Protein AF-A0A1I0TYC4-F1 (afdb_monomer_lite)

Radius of gyration: 16.17 Å; chains: 1; bounding box: 41×12×51 Å

Foldseek 3Di:
DPDPCVQVVLLVCLQAVLLQVLLVVCLPVACVSLVVLVVVLVVVVVVLVVPPDPPDDPVVVVVSVCCVPRHVVSNSVSNNNSNVNNNVNNVVVDDD

pLDDT: mean 81.26, std 10.92, range [53.06, 94.06]

Secondary structure (DSSP, 8-state):
---THHHHHHHHHHHHHHHHHHHHHHHHHTHHHHHHHHHHHHHHHHHHHHH--TTS-HHHHHHHHHHIIIIIHHHHHHHHHHHHHHHHHHHHTT--

Structure (mmCIF, N/CA/C/O backbone):
data_AF-A0A1I0TYC4-F1
#
_entry.id   AF-A0A1I0TYC4-F1
#
loop_
_atom_site.group_PDB
_atom_site.id
_atom_site.type_symbol
_atom_site.label_atom_id
_atom_site.label_alt_id
_atom_site.label_comp_id
_atom_site.label_asym_id
_atom_site.label_entity_id
_atom_site.label_seq_id
_atom_site.pdbx_PDB_ins_code
_atom_site.Cartn_x
_atom_site.Cartn_y
_atom_site.Cartn_z
_atom_site.occupancy
_atom_site.B_iso_or_equiv
_atom_site.auth_seq_id
_atom_site.auth_comp_id
_atom_site.auth_asym_id
_atom_site.auth_atom_id
_atom_site.pdbx_PDB_model_num
ATOM 1 N N . MET A 1 1 ? 2.944 -6.778 -27.417 1.00 53.06 1 MET A N 1
ATOM 2 C CA . MET A 1 1 ? 2.116 -6.079 -26.405 1.00 53.06 1 MET A CA 1
ATOM 3 C C . MET A 1 1 ? 0.951 -5.529 -27.194 1.00 53.06 1 MET A C 1
ATOM 5 O O . MET A 1 1 ? 1.007 -4.384 -27.623 1.00 53.06 1 MET A O 1
ATOM 9 N N . ASP A 1 2 ? -0.012 -6.389 -27.519 1.00 64.00 2 ASP A N 1
ATOM 10 C CA . ASP A 1 2 ? -0.836 -6.178 -28.720 1.00 64.00 2 ASP A CA 1
ATOM 11 C C . ASP A 1 2 ? -2.301 -5.869 -28.374 1.00 64.00 2 ASP A C 1
ATOM 13 O O . ASP A 1 2 ? -3.105 -5.591 -29.259 1.00 64.00 2 ASP A O 1
ATOM 17 N N . SER A 1 3 ? -2.641 -5.832 -27.079 1.00 67.12 3 SER A N 1
ATOM 18 C CA . SER A 1 3 ? -3.953 -5.420 -26.587 1.00 67.12 3 SER A CA 1
ATOM 19 C C . SER A 1 3 ? -3.825 -4.423 -25.428 1.00 67.12 3 SER A C 1
ATOM 21 O O . SER A 1 3 ? -3.061 -4.672 -24.493 1.00 67.12 3 SER A O 1
ATOM 23 N N . PRO A 1 4 ? -4.595 -3.315 -25.412 1.00 62.59 4 PRO A N 1
ATOM 24 C CA . PRO A 1 4 ? -4.632 -2.396 -24.269 1.00 62.59 4 PRO A CA 1
ATOM 25 C C . PRO A 1 4 ? -5.053 -3.094 -22.961 1.00 62.59 4 PRO A C 1
ATOM 27 O O . PRO A 1 4 ? -4.700 -2.634 -21.875 1.00 62.59 4 PRO A O 1
ATOM 30 N N . LEU A 1 5 ? -5.747 -4.237 -23.044 1.00 71.06 5 LEU A N 1
ATOM 31 C CA . LEU A 1 5 ? -6.130 -5.051 -21.886 1.00 71.06 5 LEU A CA 1
ATOM 32 C C . LEU A 1 5 ? -4.930 -5.624 -21.117 1.00 71.06 5 LEU A C 1
ATOM 34 O O . LEU A 1 5 ? -5.020 -5.754 -19.896 1.00 71.06 5 LEU A O 1
ATOM 38 N N . ASP A 1 6 ? -3.805 -5.883 -21.792 1.00 73.31 6 ASP A N 1
ATOM 39 C CA . ASP A 1 6 ? -2.588 -6.424 -21.168 1.00 73.31 6 ASP A CA 1
ATOM 40 C C . ASP A 1 6 ? -1.952 -5.439 -20.177 1.00 73.31 6 ASP A C 1
ATOM 42 O O . ASP A 1 6 ? -1.201 -5.847 -19.293 1.00 73.31 6 ASP A O 1
ATOM 46 N N . LEU A 1 7 ? -2.258 -4.142 -20.304 1.00 67.12 7 LEU A N 1
ATOM 47 C CA . LEU A 1 7 ? -1.804 -3.093 -19.388 1.00 67.12 7 LEU A CA 1
ATOM 48 C C . LEU A 1 7 ? -2.898 -2.692 -18.392 1.00 67.12 7 LEU A C 1
ATOM 50 O O . LEU A 1 7 ? -2.625 -2.505 -17.209 1.00 67.12 7 LEU A O 1
ATOM 54 N N . ILE A 1 8 ? -4.150 -2.602 -18.855 1.00 75.62 8 ILE A N 1
ATOM 55 C CA . ILE A 1 8 ? -5.285 -2.168 -18.029 1.00 75.62 8 ILE A CA 1
ATOM 56 C C . ILE A 1 8 ? -5.529 -3.136 -16.870 1.00 75.62 8 ILE A C 1
ATOM 58 O O . ILE A 1 8 ? -5.703 -2.695 -15.735 1.00 75.62 8 ILE A O 1
ATOM 62 N N . LEU A 1 9 ? -5.536 -4.445 -17.131 1.00 79.69 9 LEU A N 1
ATOM 63 C CA . LEU A 1 9 ? -5.854 -5.445 -16.113 1.00 79.69 9 LEU A CA 1
ATOM 64 C C . LEU A 1 9 ? -4.836 -5.464 -14.954 1.00 79.69 9 LEU A C 1
ATOM 66 O O . LEU A 1 9 ? -5.265 -5.366 -13.800 1.00 79.69 9 LEU A O 1
ATOM 70 N N . PRO A 1 10 ? -3.510 -5.525 -15.199 1.00 76.50 10 PRO A N 1
ATOM 71 C CA . PRO A 1 10 ? -2.537 -5.452 -14.115 1.00 76.50 10 PRO A CA 1
ATOM 72 C C . PRO A 1 10 ? -2.524 -4.090 -13.420 1.00 76.50 10 PRO A C 1
ATOM 74 O O . PRO A 1 10 ? -2.358 -4.061 -12.206 1.00 76.50 10 PRO A O 1
ATOM 77 N N . THR A 1 11 ? -2.761 -2.975 -14.119 1.00 72.06 11 THR A N 1
ATOM 78 C CA . THR A 1 11 ? -2.879 -1.656 -13.471 1.00 72.06 11 THR A CA 1
ATOM 79 C C . THR A 1 11 ? -4.109 -1.572 -12.565 1.00 72.06 11 THR A C 1
ATOM 81 O O . THR A 1 11 ? -4.008 -1.082 -11.441 1.00 72.06 11 THR A O 1
ATOM 84 N N . LEU A 1 12 ? -5.260 -2.101 -12.993 1.00 82.12 12 LEU A N 1
ATOM 85 C CA . LEU A 1 12 ? -6.465 -2.172 -12.164 1.00 82.12 12 LEU A CA 1
ATOM 86 C C . LEU A 1 12 ? -6.256 -3.057 -10.937 1.00 82.12 12 LEU A C 1
ATOM 88 O O . LEU A 1 12 ? -6.643 -2.663 -9.838 1.00 82.12 12 LEU A O 1
ATOM 92 N N . ALA A 1 13 ? -5.631 -4.224 -11.103 1.00 81.19 13 ALA A N 1
ATOM 93 C CA . ALA A 1 13 ? -5.313 -5.124 -9.998 1.00 81.19 13 ALA A CA 1
ATOM 94 C C . ALA A 1 13 ? -4.303 -4.492 -9.027 1.00 81.19 13 ALA A C 1
ATOM 96 O O . ALA A 1 13 ? -4.510 -4.522 -7.814 1.00 81.19 13 ALA A O 1
ATOM 97 N N . ALA A 1 14 ? -3.249 -3.866 -9.555 1.00 77.56 14 ALA A N 1
ATOM 98 C CA . ALA A 1 14 ? -2.250 -3.151 -8.773 1.00 77.56 14 ALA A CA 1
ATOM 99 C C . ALA A 1 14 ? -2.859 -1.973 -8.016 1.00 77.56 14 ALA A C 1
ATOM 101 O O . ALA A 1 14 ? -2.465 -1.721 -6.889 1.00 77.56 14 ALA A O 1
ATOM 102 N N . PHE A 1 15 ? -3.851 -1.286 -8.578 1.00 81.69 15 PHE A N 1
ATOM 103 C CA . PHE A 1 15 ? -4.579 -0.253 -7.856 1.00 81.69 15 PHE A CA 1
ATOM 104 C C . PHE A 1 15 ? -5.509 -0.857 -6.798 1.00 81.69 15 PHE A C 1
ATOM 106 O O . PHE A 1 15 ? -5.428 -0.517 -5.629 1.00 81.69 15 PHE A O 1
ATOM 113 N N . THR A 1 16 ? -6.403 -1.770 -7.154 1.00 86.19 16 THR A N 1
ATOM 114 C CA . THR A 1 16 ? -7.497 -2.180 -6.256 1.00 86.19 16 THR A CA 1
ATOM 115 C C . THR A 1 16 ? -7.068 -3.113 -5.125 1.00 86.19 16 THR A C 1
ATOM 117 O O . THR A 1 16 ? -7.487 -2.915 -3.982 1.00 86.19 16 THR A O 1
ATOM 120 N N . LEU A 1 17 ? -6.224 -4.112 -5.401 1.00 90.12 17 LEU A N 1
ATOM 121 C CA . LEU A 1 17 ? -5.900 -5.155 -4.422 1.00 90.12 17 LEU A CA 1
ATOM 122 C C . LEU A 1 17 ? -5.159 -4.618 -3.185 1.00 90.12 17 LEU A C 1
ATOM 124 O O . LEU A 1 17 ? -5.567 -4.959 -2.070 1.00 90.12 17 LEU A O 1
ATOM 128 N N . PRO A 1 18 ? -4.132 -3.754 -3.317 1.00 90.56 18 PRO A N 1
ATOM 129 C CA . PRO A 1 18 ? -3.420 -3.219 -2.158 1.00 90.56 18 PRO A CA 1
ATOM 130 C C . PRO A 1 18 ? -4.312 -2.356 -1.270 1.00 90.56 18 PRO A C 1
ATOM 132 O O . PRO A 1 18 ? -4.218 -2.441 -0.047 1.00 90.56 18 PRO A O 1
ATOM 135 N N . GLY A 1 19 ? -5.213 -1.571 -1.870 1.00 90.62 19 GLY A N 1
ATOM 136 C CA . GLY A 1 19 ? -6.168 -0.750 -1.129 1.00 90.62 19 GLY A CA 1
ATOM 137 C C . GLY A 1 19 ? -7.170 -1.578 -0.340 1.00 90.62 19 GLY A C 1
ATOM 138 O O . GLY A 1 19 ? -7.370 -1.319 0.844 1.00 90.62 19 GLY A O 1
ATOM 139 N N . ILE A 1 20 ? -7.746 -2.621 -0.946 1.00 92.25 20 ILE A N 1
ATOM 140 C CA . ILE A 1 20 ? -8.673 -3.531 -0.253 1.00 92.25 20 ILE A CA 1
ATOM 141 C C . ILE A 1 20 ? -7.962 -4.250 0.899 1.00 92.25 20 ILE A C 1
ATOM 143 O O . ILE A 1 20 ? -8.500 -4.322 2.006 1.00 92.25 20 ILE A O 1
ATOM 147 N N . ALA A 1 21 ? -6.745 -4.747 0.662 1.00 92.00 21 ALA A N 1
ATOM 148 C CA . ALA A 1 21 ? -5.952 -5.426 1.682 1.00 92.00 21 ALA A CA 1
ATOM 149 C C . ALA A 1 21 ? -5.628 -4.495 2.861 1.00 92.00 21 ALA A C 1
ATOM 151 O O . ALA A 1 21 ? -5.855 -4.853 4.019 1.00 92.00 21 ALA A O 1
ATOM 152 N N . ALA A 1 22 ? -5.157 -3.280 2.572 1.00 92.00 22 ALA A N 1
ATOM 153 C CA . ALA A 1 22 ? -4.832 -2.287 3.587 1.00 92.00 22 ALA A CA 1
ATOM 154 C C . ALA A 1 22 ? -6.068 -1.806 4.349 1.00 92.00 22 ALA A C 1
ATOM 156 O O . ALA A 1 22 ? -6.018 -1.676 5.569 1.00 92.00 22 ALA A O 1
ATOM 157 N N . TRP A 1 23 ? -7.192 -1.612 3.660 1.00 94.06 23 TRP A N 1
ATOM 158 C CA . TRP A 1 23 ? -8.472 -1.283 4.279 1.00 94.06 23 TRP A CA 1
ATOM 159 C C . TRP A 1 23 ? -8.917 -2.355 5.267 1.00 94.06 23 TRP A C 1
ATOM 161 O O . TRP A 1 23 ? -9.176 -2.059 6.435 1.00 94.06 23 TRP A O 1
ATOM 171 N N . TYR A 1 24 ? -8.955 -3.610 4.825 1.00 92.88 24 TYR A N 1
ATOM 172 C CA . TYR A 1 24 ? -9.362 -4.727 5.668 1.00 92.88 24 TYR A CA 1
ATOM 173 C C . TYR A 1 24 ? -8.464 -4.877 6.901 1.00 92.88 24 TYR A C 1
ATOM 175 O O . TYR A 1 24 ? -8.958 -5.076 8.013 1.00 92.88 24 TYR A O 1
ATOM 183 N N . LEU A 1 25 ? -7.148 -4.737 6.722 1.00 91.88 25 LEU A N 1
ATOM 184 C CA . LEU A 1 25 ? -6.189 -4.852 7.812 1.00 91.88 25 LEU A CA 1
ATOM 185 C C . LEU A 1 25 ? -6.289 -3.662 8.782 1.00 91.88 25 LEU A C 1
ATOM 187 O O . LEU A 1 25 ? -6.291 -3.853 9.998 1.00 91.88 25 LEU A O 1
ATOM 191 N N . ALA A 1 26 ? -6.441 -2.438 8.272 1.00 91.44 26 ALA A N 1
ATOM 192 C CA . ALA A 1 26 ? -6.546 -1.229 9.088 1.00 91.44 26 ALA A CA 1
ATOM 193 C C . ALA A 1 26 ? -7.847 -1.168 9.896 1.00 91.44 26 ALA A C 1
ATOM 195 O O . ALA A 1 26 ? -7.850 -0.633 11.000 1.00 91.44 26 ALA A O 1
ATOM 196 N N . ARG A 1 27 ? -8.931 -1.800 9.426 1.00 91.44 27 ARG A N 1
ATOM 197 C CA . ARG A 1 27 ? -10.139 -1.993 10.247 1.00 91.44 27 ARG A CA 1
ATOM 198 C C . ARG A 1 27 ? -9.884 -2.824 11.507 1.00 91.44 27 ARG A C 1
ATOM 200 O O . ARG A 1 27 ? -10.610 -2.670 12.486 1.00 91.44 27 ARG A O 1
ATOM 207 N N . ARG A 1 28 ? -8.887 -3.714 11.484 1.00 89.00 28 ARG A N 1
ATOM 208 C CA . ARG A 1 28 ? -8.551 -4.624 12.593 1.00 89.00 28 ARG A CA 1
ATOM 209 C C . ARG A 1 28 ? -7.454 -4.082 13.502 1.00 89.00 28 ARG A C 1
ATOM 211 O O . ARG A 1 28 ? -7.491 -4.333 14.700 1.00 89.00 28 ARG A O 1
ATOM 218 N N . HIS A 1 29 ? -6.484 -3.371 12.935 1.00 89.12 29 HIS A N 1
ATOM 219 C CA . HIS A 1 29 ? -5.270 -2.942 13.640 1.00 89.12 29 HIS A CA 1
ATOM 220 C C . HIS A 1 29 ? -5.088 -1.415 13.682 1.00 89.12 29 HIS A C 1
ATOM 222 O O . HIS A 1 29 ? -4.054 -0.920 14.133 1.00 89.12 29 HIS A O 1
ATOM 228 N N . GLY A 1 30 ? -6.073 -0.653 13.203 1.00 87.75 30 GLY A N 1
ATOM 229 C CA . GLY A 1 30 ? -6.101 0.801 13.291 1.00 87.75 30 GLY A CA 1
ATOM 230 C C . GLY A 1 30 ? -4.927 1.481 12.584 1.00 87.75 30 GLY A C 1
ATOM 231 O O . GLY A 1 30 ? -4.525 1.112 11.477 1.00 87.75 30 GLY A O 1
ATOM 232 N N . LEU A 1 31 ? -4.368 2.503 13.241 1.00 89.38 31 LEU A N 1
ATOM 233 C CA . LEU A 1 31 ? -3.331 3.372 12.673 1.00 89.38 31 LEU A CA 1
ATOM 234 C C . LEU A 1 31 ? -1.998 2.656 12.400 1.00 89.38 31 LEU A C 1
ATOM 236 O O . LEU A 1 31 ? -1.200 3.150 11.607 1.00 89.38 31 LEU A O 1
ATOM 240 N N . ALA A 1 32 ? -1.744 1.504 13.028 1.00 89.50 32 ALA A N 1
ATOM 241 C CA . ALA A 1 32 ? -0.513 0.742 12.814 1.00 89.50 32 ALA A CA 1
ATOM 242 C C . ALA A 1 32 ? -0.346 0.327 11.342 1.00 89.50 32 ALA A C 1
ATOM 244 O O . ALA A 1 32 ? 0.761 0.333 10.810 1.00 89.50 32 ALA A O 1
ATOM 245 N N . VAL A 1 33 ? -1.454 0.042 10.652 1.00 88.75 33 VAL A N 1
ATOM 246 C CA . VAL A 1 33 ? -1.455 -0.368 9.238 1.00 88.75 33 VAL A CA 1
ATOM 247 C C . VAL A 1 33 ? -1.135 0.794 8.311 1.00 88.75 33 VAL A C 1
ATOM 249 O O . VAL A 1 33 ? -0.471 0.600 7.296 1.00 88.75 33 VAL A O 1
ATOM 252 N N . PHE A 1 34 ? -1.549 2.010 8.669 1.00 89.19 34 PHE A N 1
ATOM 253 C CA . PHE A 1 34 ? -1.148 3.211 7.943 1.00 89.19 34 PHE A CA 1
ATOM 254 C C . PHE A 1 34 ? 0.373 3.394 8.004 1.00 89.19 34 PHE A C 1
ATOM 256 O O . PHE A 1 34 ? 1.018 3.511 6.963 1.00 89.19 34 PHE A O 1
ATOM 263 N N . TRP A 1 35 ? 0.962 3.309 9.200 1.00 92.06 35 TRP A N 1
ATOM 264 C CA . TRP A 1 35 ? 2.416 3.387 9.363 1.00 92.06 35 TRP A CA 1
ATOM 265 C C . TRP A 1 35 ? 3.149 2.261 8.631 1.00 92.06 35 TRP A C 1
ATOM 267 O O . TRP A 1 35 ? 4.126 2.524 7.935 1.00 92.06 35 TRP A O 1
ATOM 277 N N . ALA A 1 36 ? 2.651 1.025 8.711 1.00 90.38 36 ALA A N 1
ATOM 278 C CA . ALA A 1 36 ? 3.211 -0.101 7.967 1.00 90.38 36 ALA A CA 1
ATOM 279 C C . ALA A 1 36 ? 3.153 0.120 6.445 1.00 90.38 36 ALA A C 1
ATOM 281 O O . ALA A 1 36 ? 4.116 -0.188 5.748 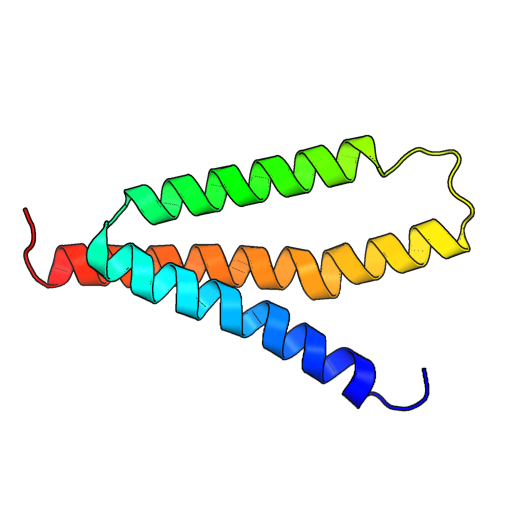1.00 90.38 36 ALA A O 1
ATOM 282 N N . SER A 1 37 ? 2.066 0.709 5.936 1.00 89.44 37 SER A N 1
ATOM 283 C CA . SER A 1 37 ? 1.916 1.044 4.512 1.00 89.44 37 SER A CA 1
ATOM 284 C C . SER A 1 37 ? 2.938 2.097 4.072 1.00 89.44 37 SER A C 1
ATOM 286 O O . SER A 1 37 ? 3.545 1.959 3.011 1.00 89.44 37 SER A O 1
ATOM 288 N N . LEU A 1 38 ? 3.192 3.115 4.904 1.00 92.12 38 LEU A N 1
ATOM 289 C CA . LEU A 1 38 ? 4.236 4.113 4.646 1.00 92.12 38 LEU A CA 1
ATOM 290 C C . LEU A 1 38 ? 5.638 3.497 4.642 1.00 92.12 38 LEU A C 1
ATOM 292 O O . LEU A 1 38 ? 6.428 3.782 3.743 1.00 92.12 38 LEU A O 1
ATOM 296 N N . ILE A 1 39 ? 5.938 2.626 5.609 1.00 92.25 39 ILE A N 1
ATOM 297 C CA . ILE A 1 39 ? 7.221 1.915 5.678 1.00 92.25 39 ILE A CA 1
ATOM 298 C C . ILE A 1 39 ? 7.406 1.033 4.439 1.00 92.25 39 ILE A C 1
ATOM 300 O O . ILE A 1 39 ? 8.465 1.072 3.815 1.00 92.25 39 ILE A O 1
ATOM 304 N N . ALA A 1 40 ? 6.375 0.284 4.038 1.00 88.94 40 ALA A N 1
ATOM 305 C CA . ALA A 1 40 ? 6.412 -0.538 2.833 1.00 88.94 40 ALA A CA 1
ATOM 306 C C . ALA A 1 40 ? 6.688 0.309 1.579 1.00 88.94 40 ALA A C 1
ATOM 308 O O . ALA A 1 40 ? 7.560 -0.040 0.785 1.00 88.94 40 ALA A O 1
ATOM 309 N N . GLY A 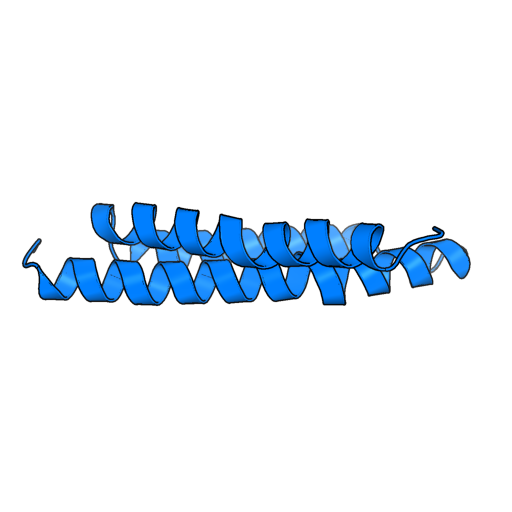1 41 ? 6.018 1.458 1.436 1.00 87.62 41 GLY A N 1
ATOM 310 C CA . GLY A 1 41 ? 6.284 2.405 0.351 1.00 87.62 41 GLY A CA 1
ATOM 311 C C . GLY A 1 41 ? 7.723 2.921 0.343 1.00 87.62 41 GLY A C 1
ATOM 312 O O . GLY A 1 41 ? 8.376 2.909 -0.700 1.00 87.62 41 GLY A O 1
ATOM 313 N N . ALA A 1 42 ? 8.251 3.306 1.507 1.00 87.88 42 ALA A N 1
ATOM 314 C CA . ALA A 1 42 ? 9.627 3.777 1.641 1.00 87.88 42 ALA A CA 1
ATOM 315 C C . ALA A 1 42 ? 10.654 2.698 1.256 1.00 87.88 42 ALA A C 1
ATOM 317 O O . ALA A 1 42 ? 11.612 2.991 0.543 1.00 87.88 42 ALA A O 1
ATOM 318 N N . LEU A 1 43 ? 10.436 1.443 1.665 1.00 89.75 43 LEU A N 1
ATOM 319 C CA . LEU A 1 43 ? 11.299 0.317 1.293 1.00 89.75 43 LEU A CA 1
ATOM 320 C C . LEU A 1 43 ? 11.278 0.051 -0.217 1.00 89.75 43 LEU A C 1
ATOM 322 O O . LEU A 1 43 ? 12.330 -0.179 -0.811 1.00 89.75 43 LEU A O 1
ATOM 326 N N . ILE A 1 44 ? 10.104 0.127 -0.848 1.00 85.12 44 ILE A N 1
ATOM 327 C CA . ILE A 1 44 ? 9.960 -0.030 -2.301 1.00 85.12 44 ILE A CA 1
ATOM 328 C C . ILE A 1 44 ? 10.686 1.097 -3.043 1.00 85.12 44 ILE A C 1
ATOM 330 O O . ILE A 1 44 ? 11.413 0.826 -3.997 1.00 85.12 44 ILE A O 1
ATOM 334 N N . MET A 1 45 ? 10.535 2.350 -2.603 1.00 82.38 45 MET A N 1
ATOM 335 C CA . MET A 1 45 ? 11.243 3.488 -3.203 1.00 82.38 45 MET A CA 1
ATOM 336 C C . MET A 1 45 ? 12.757 3.366 -3.029 1.00 82.38 45 MET A C 1
ATOM 338 O O . MET A 1 45 ? 13.501 3.611 -3.975 1.00 82.38 45 MET A O 1
ATOM 342 N N . LEU A 1 46 ? 13.217 2.935 -1.852 1.00 84.88 46 LEU A N 1
ATOM 343 C CA . LEU A 1 46 ? 14.634 2.706 -1.584 1.00 84.88 46 LEU A CA 1
ATOM 344 C C . LEU A 1 46 ? 15.197 1.593 -2.479 1.00 84.88 46 LEU A C 1
ATOM 346 O O . LEU A 1 46 ? 16.265 1.749 -3.066 1.00 84.88 46 LEU A O 1
ATOM 350 N N . TYR A 1 47 ? 14.463 0.493 -2.645 1.00 81.62 47 TYR A N 1
ATOM 351 C CA . TYR A 1 47 ? 14.827 -0.568 -3.582 1.00 81.62 47 TYR A CA 1
ATOM 352 C C . TYR A 1 47 ? 14.867 -0.065 -5.034 1.00 81.62 47 TYR A C 1
ATOM 354 O O . TYR A 1 47 ? 15.823 -0.340 -5.763 1.00 81.62 47 TYR A O 1
ATOM 362 N N . GLY A 1 48 ? 13.871 0.728 -5.442 1.00 74.00 48 GLY A N 1
ATOM 363 C CA . GLY A 1 48 ? 13.836 1.391 -6.747 1.00 74.00 48 GLY A CA 1
ATOM 364 C C . GLY A 1 48 ? 15.054 2.290 -6.977 1.00 74.00 48 GLY A C 1
ATOM 365 O O . GLY A 1 48 ? 15.657 2.252 -8.044 1.00 74.00 48 GLY A O 1
ATOM 366 N N . TRP A 1 49 ? 15.482 3.029 -5.954 1.00 74.44 49 TRP A N 1
ATOM 367 C CA . TRP A 1 49 ? 16.685 3.860 -6.000 1.00 74.44 49 TRP A CA 1
ATOM 368 C C . TRP A 1 49 ? 17.964 3.037 -6.202 1.00 74.44 49 TRP A C 1
ATOM 370 O O . TRP A 1 49 ? 18.783 3.364 -7.057 1.00 74.44 49 TRP A O 1
ATOM 380 N N . PHE A 1 50 ? 18.135 1.936 -5.462 1.00 77.75 50 PHE A N 1
ATOM 381 C CA . PHE A 1 50 ? 19.313 1.071 -5.609 1.00 77.75 50 PHE A CA 1
ATOM 382 C C . PHE A 1 50 ? 19.388 0.362 -6.967 1.00 77.75 50 PHE A C 1
ATOM 384 O O . PHE A 1 50 ? 20.484 0.055 -7.449 1.00 77.75 50 PHE A O 1
ATOM 391 N N . THR A 1 51 ? 18.233 0.080 -7.569 1.00 69.94 51 THR A N 1
ATOM 392 C CA . THR A 1 51 ? 18.127 -0.624 -8.852 1.00 69.94 51 THR A CA 1
ATOM 393 C C . THR A 1 51 ? 18.184 0.319 -10.053 1.00 69.94 51 THR A C 1
ATOM 395 O O . THR A 1 51 ? 18.679 -0.086 -11.103 1.00 69.94 51 THR A O 1
ATOM 398 N N . ALA A 1 52 ? 17.800 1.590 -9.898 1.00 65.38 52 ALA A N 1
ATOM 399 C CA . ALA A 1 52 ? 17.929 2.638 -10.908 1.00 65.38 52 ALA A CA 1
ATOM 400 C C . ALA A 1 52 ? 19.385 3.131 -11.051 1.00 65.38 52 ALA A C 1
ATOM 402 O O . ALA A 1 52 ? 19.720 4.271 -10.731 1.00 65.38 52 ALA A O 1
ATOM 403 N N . ARG A 1 53 ? 20.292 2.271 -11.532 1.00 64.19 53 ARG A N 1
ATOM 404 C CA . ARG A 1 53 ? 21.670 2.676 -11.855 1.00 64.19 53 ARG A CA 1
ATOM 405 C C . ARG A 1 53 ? 21.728 3.403 -13.209 1.00 64.19 53 ARG A C 1
ATOM 407 O O . ARG A 1 53 ? 21.127 2.927 -14.170 1.00 64.19 53 ARG A O 1
ATOM 414 N N . PRO A 1 54 ? 22.523 4.480 -13.346 1.00 57.94 54 PRO A N 1
ATOM 415 C CA . PRO A 1 54 ? 22.632 5.266 -14.584 1.00 57.94 54 PRO A CA 1
ATOM 416 C C . PRO A 1 54 ? 23.294 4.528 -15.764 1.00 57.94 54 PRO A C 1
ATOM 418 O O . PRO A 1 54 ? 23.396 5.079 -16.852 1.00 57.94 54 PRO A O 1
ATOM 421 N N . THR A 1 55 ? 23.734 3.282 -15.574 1.00 60.31 55 THR A N 1
ATOM 422 C CA . THR A 1 55 ? 24.307 2.420 -16.621 1.00 60.31 55 THR A CA 1
ATOM 423 C C . THR A 1 55 ? 23.267 1.533 -17.318 1.00 60.31 55 THR A C 1
ATOM 425 O O . THR A 1 55 ? 23.636 0.659 -18.099 1.00 60.31 55 THR A O 1
ATOM 428 N N . LEU A 1 56 ? 21.977 1.690 -17.006 1.00 60.38 56 LEU A N 1
ATOM 429 C CA . LEU A 1 56 ? 20.895 0.929 -17.630 1.00 60.38 56 LEU A CA 1
ATOM 430 C C . LEU A 1 56 ? 20.652 1.414 -19.066 1.00 60.38 56 LEU A C 1
ATOM 432 O O . LEU A 1 56 ? 20.523 2.611 -19.310 1.00 60.38 56 LEU A O 1
ATOM 436 N N . ALA A 1 57 ? 20.559 0.474 -20.011 1.00 65.06 57 ALA A N 1
ATOM 437 C CA . ALA A 1 57 ? 20.210 0.778 -21.397 1.00 65.06 57 ALA A CA 1
ATOM 438 C C . ALA A 1 57 ? 18.857 1.530 -21.476 1.00 65.06 57 ALA A C 1
ATOM 440 O O . ALA A 1 57 ? 17.960 1.231 -20.675 1.00 65.06 57 ALA A O 1
ATOM 441 N N . PRO A 1 58 ? 18.669 2.462 -22.434 1.00 63.97 58 PRO A N 1
ATOM 442 C CA . PRO A 1 58 ? 17.476 3.318 -22.529 1.00 63.97 58 PRO A CA 1
ATOM 443 C C . PRO A 1 58 ? 16.147 2.546 -22.501 1.00 63.97 58 PRO A C 1
ATOM 445 O O . PRO A 1 58 ? 15.177 2.972 -21.872 1.00 63.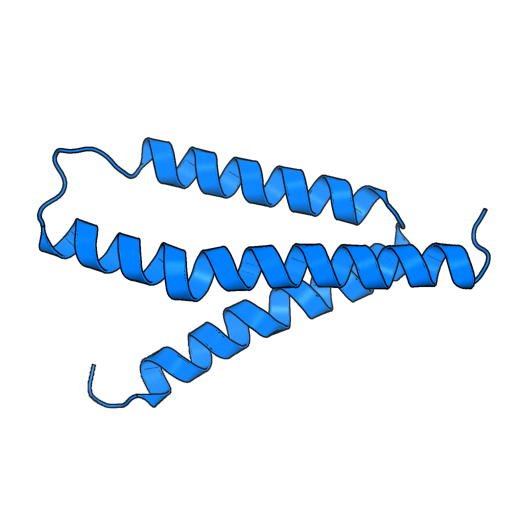97 58 PRO A O 1
ATOM 448 N N . ASP A 1 59 ? 16.128 1.361 -23.108 1.00 67.19 59 ASP A N 1
ATOM 449 C CA . ASP A 1 59 ? 14.947 0.497 -23.194 1.00 67.19 59 ASP A CA 1
ATOM 450 C C . ASP A 1 59 ? 14.531 -0.065 -21.823 1.00 67.19 59 ASP A C 1
ATOM 452 O O . ASP A 1 59 ? 13.345 -0.243 -21.529 1.00 67.19 59 ASP A O 1
ATOM 456 N N . VAL A 1 60 ? 15.510 -0.318 -20.949 1.00 69.25 60 VAL A N 1
ATOM 457 C CA . VAL A 1 60 ? 15.291 -0.818 -19.585 1.00 69.25 60 VAL A CA 1
ATOM 458 C C . VAL A 1 60 ? 14.844 0.312 -18.660 1.00 69.25 60 VAL A 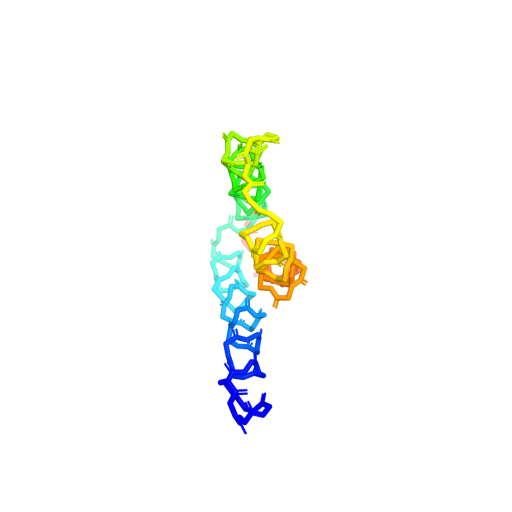C 1
ATOM 460 O O . VAL A 1 60 ? 14.011 0.085 -17.780 1.00 69.25 60 VAL A O 1
ATOM 463 N N . ALA A 1 61 ? 15.343 1.531 -18.880 1.00 67.06 61 ALA A N 1
ATOM 464 C CA . ALA A 1 61 ? 14.904 2.720 -18.154 1.00 67.06 61 ALA A CA 1
ATOM 465 C C . ALA A 1 61 ? 13.432 3.049 -18.458 1.00 67.06 61 ALA A C 1
ATOM 467 O O . ALA A 1 61 ? 12.643 3.221 -17.532 1.00 67.06 61 ALA A O 1
ATOM 468 N N . SER A 1 62 ? 13.037 3.017 -19.736 1.00 70.06 62 SER A N 1
ATOM 469 C CA . SER A 1 62 ? 11.647 3.211 -20.183 1.00 70.06 62 SER A CA 1
ATOM 470 C C . SER A 1 62 ? 10.667 2.237 -19.509 1.00 70.06 62 SER A C 1
ATOM 472 O O . SER A 1 62 ? 9.662 2.655 -18.925 1.00 70.06 62 SER A O 1
ATOM 474 N N . ARG A 1 63 ? 10.987 0.934 -19.500 1.00 74.50 63 ARG A N 1
ATOM 475 C CA . ARG A 1 63 ? 10.154 -0.083 -18.834 1.00 74.50 63 ARG A CA 1
ATOM 476 C C . ARG A 1 63 ? 10.046 0.147 -17.326 1.00 74.50 63 ARG A C 1
ATOM 478 O O . ARG A 1 63 ? 8.952 0.023 -16.782 1.00 74.50 63 ARG A O 1
ATOM 485 N N . HIS A 1 64 ? 11.140 0.519 -16.659 1.00 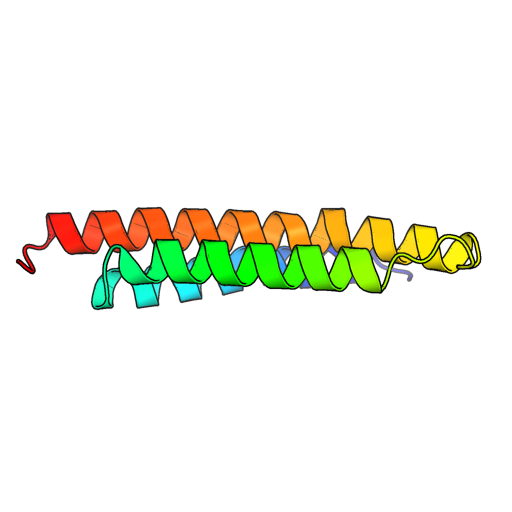74.06 64 HIS A N 1
ATOM 486 C CA . HIS A 1 64 ? 11.105 0.852 -15.231 1.00 74.06 64 HIS A CA 1
ATOM 487 C C . HIS A 1 64 ? 10.215 2.062 -14.946 1.00 74.06 64 HIS A C 1
ATOM 489 O O . HIS A 1 64 ? 9.409 2.015 -14.019 1.00 74.06 64 HIS A O 1
ATOM 495 N N . THR A 1 65 ? 10.306 3.121 -15.754 1.00 77.56 65 THR A N 1
ATOM 496 C CA . THR A 1 65 ? 9.454 4.308 -15.617 1.00 77.56 65 THR A CA 1
ATOM 497 C C . THR A 1 65 ? 7.973 3.943 -15.717 1.00 77.56 65 THR A C 1
ATOM 499 O O . THR A 1 65 ? 7.189 4.353 -14.863 1.00 77.56 65 THR A O 1
ATOM 502 N N . LEU A 1 66 ? 7.587 3.119 -16.696 1.00 79.62 66 LEU A N 1
ATOM 503 C CA . LEU A 1 66 ? 6.198 2.674 -16.841 1.00 79.62 66 LEU A CA 1
ATOM 504 C C . LEU A 1 66 ? 5.716 1.872 -15.627 1.00 79.62 66 LEU A C 1
ATOM 506 O O . LEU A 1 66 ? 4.634 2.137 -15.111 1.00 79.62 66 LEU A O 1
ATOM 510 N N . VAL A 1 67 ? 6.524 0.937 -15.123 1.00 80.38 67 VAL A N 1
ATOM 511 C CA . VAL A 1 67 ? 6.170 0.149 -13.930 1.00 80.38 67 VAL A CA 1
ATOM 512 C C . VAL A 1 67 ? 6.010 1.047 -12.700 1.00 80.38 67 VAL A C 1
ATOM 514 O O . VAL A 1 67 ? 5.063 0.881 -11.932 1.00 80.38 67 VAL A O 1
ATOM 517 N N . ILE A 1 68 ? 6.885 2.039 -12.520 1.00 79.88 68 ILE A N 1
ATOM 518 C CA . ILE A 1 68 ? 6.791 2.969 -11.389 1.00 79.88 68 ILE A CA 1
ATOM 519 C C . ILE A 1 68 ? 5.488 3.771 -11.455 1.00 79.88 68 ILE A C 1
ATOM 521 O O . ILE A 1 68 ? 4.727 3.777 -10.489 1.00 79.88 68 ILE A O 1
ATOM 525 N N . TYR A 1 69 ? 5.204 4.415 -12.587 1.00 78.06 69 TYR A N 1
ATOM 526 C CA . TYR A 1 69 ? 4.064 5.326 -12.698 1.00 78.06 69 TYR A CA 1
ATOM 527 C C . TYR A 1 69 ? 2.708 4.625 -12.834 1.00 78.06 69 TYR A C 1
ATOM 529 O O . TYR A 1 69 ? 1.718 5.149 -12.330 1.00 78.06 69 TYR A O 1
ATOM 537 N N . PHE A 1 70 ? 2.642 3.457 -13.479 1.00 80.31 70 PHE A N 1
ATOM 538 C CA . PHE A 1 70 ? 1.372 2.775 -13.768 1.00 80.31 70 PHE A CA 1
ATOM 539 C C . PHE A 1 70 ? 1.077 1.571 -12.872 1.00 80.31 70 PHE A C 1
ATOM 541 O O . PHE A 1 70 ? -0.035 1.047 -12.919 1.00 80.31 70 PHE A O 1
ATOM 548 N N . VAL A 1 71 ? 2.037 1.122 -12.059 1.00 82.69 71 VAL A N 1
ATOM 549 C CA . VAL A 1 71 ? 1.850 -0.034 -11.168 1.00 82.69 71 VAL A CA 1
ATOM 550 C C . VAL A 1 71 ? 2.174 0.344 -9.731 1.00 82.69 71 VAL A C 1
ATOM 552 O O . VAL A 1 71 ? 1.287 0.310 -8.883 1.00 82.69 71 VAL A O 1
ATOM 555 N N . LEU A 1 72 ? 3.414 0.756 -9.449 1.00 83.38 72 LEU A N 1
ATOM 556 C CA . LEU A 1 72 ? 3.862 0.992 -8.073 1.00 83.38 72 LEU A CA 1
ATOM 557 C C . LEU A 1 72 ? 3.195 2.211 -7.434 1.00 83.38 72 LEU A C 1
ATOM 559 O O . LEU A 1 72 ? 2.705 2.115 -6.311 1.00 83.38 72 LEU A O 1
ATOM 563 N N . LEU A 1 73 ? 3.151 3.346 -8.135 1.00 84.75 73 LEU A N 1
ATOM 564 C CA . LEU A 1 73 ? 2.565 4.574 -7.600 1.00 84.75 73 LEU A CA 1
ATOM 565 C C . LEU A 1 73 ? 1.046 4.434 -7.355 1.00 84.75 73 LEU A C 1
ATOM 567 O O . LEU A 1 73 ? 0.612 4.751 -6.244 1.00 84.75 73 LEU A O 1
ATOM 571 N N . PRO A 1 74 ? 0.232 3.904 -8.294 1.00 86.19 74 PRO A N 1
ATOM 572 C CA . PRO A 1 74 ? -1.188 3.657 -8.046 1.00 86.19 74 PRO A CA 1
ATOM 573 C C . PRO A 1 74 ? -1.423 2.642 -6.922 1.00 86.19 74 PRO A C 1
ATOM 575 O O . PRO A 1 74 ? -2.300 2.858 -6.084 1.00 86.19 74 PRO A O 1
ATOM 578 N N . ALA A 1 75 ? -0.620 1.573 -6.860 1.00 87.62 75 ALA A N 1
ATOM 579 C CA . ALA A 1 75 ? -0.690 0.575 -5.794 1.00 87.62 75 ALA A CA 1
ATOM 580 C C . ALA A 1 75 ? -0.418 1.179 -4.418 1.00 87.62 75 ALA A C 1
ATOM 582 O O . ALA A 1 75 ? -1.176 0.950 -3.475 1.00 87.62 75 ALA A O 1
ATOM 583 N N . PHE A 1 76 ? 0.637 1.987 -4.312 1.00 88.69 76 PHE A N 1
ATOM 584 C CA . PHE A 1 76 ? 0.998 2.664 -3.076 1.00 88.69 76 PHE A CA 1
ATOM 585 C C . PHE A 1 76 ? -0.089 3.650 -2.638 1.00 88.69 76 PHE A C 1
ATOM 587 O O . PHE A 1 76 ? -0.537 3.591 -1.496 1.00 88.69 76 PHE A O 1
ATOM 594 N N . MET A 1 77 ? -0.573 4.502 -3.548 1.00 90.50 77 MET A N 1
ATOM 595 C CA . MET A 1 77 ? -1.659 5.441 -3.248 1.00 90.50 77 MET A CA 1
ATOM 596 C C . MET A 1 77 ? -2.906 4.713 -2.749 1.00 90.50 77 MET A C 1
ATOM 598 O O . MET A 1 77 ? -3.456 5.070 -1.709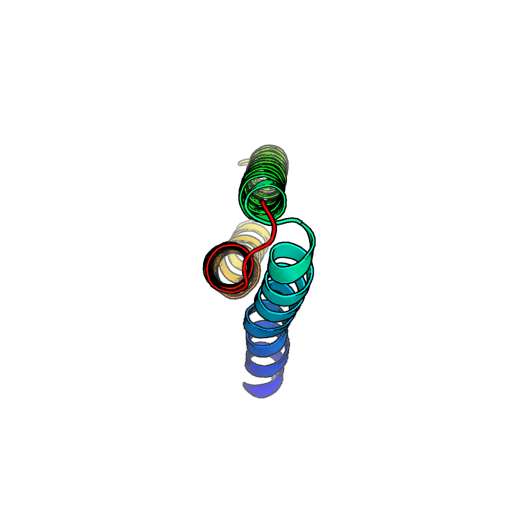 1.00 90.50 77 MET A O 1
ATOM 602 N N . SER A 1 78 ? -3.322 3.656 -3.444 1.00 92.88 78 SER A N 1
ATOM 603 C CA . SER A 1 78 ? -4.485 2.870 -3.046 1.00 92.88 78 SER A CA 1
ATOM 604 C C . SER A 1 78 ? -4.302 2.191 -1.690 1.00 92.88 78 SER A C 1
ATOM 606 O O . SER A 1 78 ? -5.203 2.246 -0.856 1.00 92.88 78 SER A O 1
ATOM 608 N N . MET A 1 79 ? -3.124 1.619 -1.421 1.00 92.50 79 MET A N 1
ATOM 609 C CA . MET A 1 79 ? -2.784 1.032 -0.122 1.00 92.50 79 MET A CA 1
ATOM 610 C C . MET A 1 79 ? -2.907 2.064 1.007 1.00 92.50 79 MET A C 1
ATOM 612 O O . MET A 1 79 ? -3.566 1.805 2.014 1.00 92.50 79 MET A O 1
ATOM 616 N N . VAL A 1 80 ? -2.326 3.253 0.827 1.00 92.75 80 VAL A N 1
ATOM 617 C CA . VAL A 1 80 ? -2.385 4.340 1.814 1.00 92.75 80 VAL A CA 1
ATOM 618 C C . VAL A 1 80 ? -3.827 4.802 2.032 1.00 92.75 80 VAL A C 1
ATOM 620 O O . VAL A 1 80 ? -4.263 4.897 3.180 1.00 92.75 80 VAL A O 1
ATOM 623 N N . PHE A 1 81 ? -4.602 5.030 0.967 1.00 93.00 81 PHE A N 1
ATOM 624 C CA . PHE A 1 81 ? -6.012 5.415 1.087 1.00 93.00 81 PHE A CA 1
ATOM 625 C C . PHE A 1 81 ? -6.854 4.334 1.766 1.00 93.00 81 PHE A C 1
ATOM 627 O O . PHE A 1 81 ? -7.633 4.644 2.667 1.00 93.00 81 PHE A O 1
ATOM 634 N N . GLY A 1 82 ? -6.660 3.068 1.395 1.00 91.94 82 GLY A N 1
ATOM 635 C CA . GLY A 1 82 ? -7.300 1.930 2.042 1.00 91.94 82 GLY A CA 1
ATOM 636 C C . GLY A 1 82 ? -7.001 1.899 3.538 1.00 91.94 82 GLY A C 1
ATOM 637 O O . GLY A 1 82 ? -7.927 1.841 4.347 1.00 91.94 82 GLY A O 1
ATOM 638 N N . ALA A 1 83 ? -5.727 2.036 3.918 1.00 92.25 83 ALA A N 1
ATOM 639 C CA . ALA A 1 83 ? -5.313 2.086 5.316 1.00 92.25 83 ALA A CA 1
ATOM 640 C C . ALA A 1 83 ? -5.957 3.255 6.080 1.00 92.25 83 ALA A C 1
ATOM 642 O O . ALA A 1 83 ? -6.431 3.059 7.197 1.00 92.25 83 ALA A O 1
ATOM 643 N N . ILE A 1 84 ? -6.019 4.453 5.485 1.00 93.12 84 ILE A N 1
ATOM 644 C CA . ILE A 1 84 ? -6.664 5.630 6.090 1.00 93.12 84 ILE A CA 1
ATOM 645 C C . ILE A 1 84 ? -8.150 5.357 6.337 1.00 93.12 84 ILE A C 1
ATOM 647 O O . ILE A 1 84 ? -8.628 5.532 7.459 1.00 93.12 84 ILE A O 1
ATOM 651 N N . VAL A 1 85 ? -8.878 4.895 5.315 1.00 93.62 85 VAL A N 1
ATOM 652 C CA . VAL A 1 85 ? -10.315 4.603 5.421 1.00 93.62 85 VAL A CA 1
ATOM 653 C C . VAL A 1 85 ? -10.570 3.504 6.454 1.00 93.62 85 VAL A C 1
ATOM 655 O O . VAL A 1 85 ? -11.470 3.631 7.284 1.00 93.62 85 VAL A O 1
ATOM 658 N N . GLY A 1 86 ? -9.765 2.440 6.449 1.00 91.19 86 GLY A N 1
ATOM 659 C CA . GLY A 1 86 ? -9.912 1.332 7.390 1.00 91.19 86 GLY A CA 1
ATOM 660 C C . GLY A 1 86 ? -9.604 1.742 8.831 1.00 91.19 86 GLY A C 1
ATOM 661 O O . GLY A 1 86 ? -10.357 1.391 9.737 1.00 91.19 86 GLY A O 1
ATOM 662 N N . ALA A 1 87 ? -8.561 2.548 9.050 1.00 90.31 87 ALA A N 1
ATOM 663 C CA . ALA A 1 87 ? -8.209 3.064 10.371 1.00 90.31 87 ALA A CA 1
ATOM 664 C C . ALA A 1 87 ? -9.243 4.074 10.894 1.00 90.31 87 ALA A C 1
ATOM 666 O O . ALA A 1 87 ? -9.531 4.103 12.092 1.00 90.31 87 ALA A O 1
ATOM 667 N N . TRP A 1 88 ? -9.837 4.882 10.010 1.00 90.94 88 TRP A N 1
ATOM 668 C CA . TRP A 1 88 ? -10.949 5.762 10.369 1.00 90.94 88 TRP A CA 1
ATOM 669 C C . TRP A 1 88 ? -12.171 4.958 10.824 1.00 90.94 88 TRP A C 1
ATOM 671 O O . TRP A 1 88 ? -12.722 5.235 11.887 1.00 90.94 88 TRP A O 1
ATOM 681 N N . GLN A 1 89 ? -12.536 3.905 10.087 1.00 91.44 89 GLN A N 1
ATOM 682 C CA . GLN A 1 89 ? -13.621 2.999 10.478 1.00 91.44 89 GLN A CA 1
ATOM 683 C C . GLN A 1 89 ? -13.325 2.261 11.789 1.00 91.44 89 GLN A C 1
ATOM 685 O O . GLN A 1 89 ? -14.228 2.080 12.599 1.00 91.44 89 GLN A O 1
ATOM 690 N N . HIS A 1 90 ? -12.072 1.863 12.027 1.00 88.19 90 HIS A N 1
ATOM 691 C CA . HIS A 1 90 ? -11.652 1.256 13.292 1.00 88.19 90 HIS A CA 1
ATOM 692 C C . HIS A 1 90 ? -11.938 2.177 14.487 1.00 88.19 90 HIS A C 1
ATOM 694 O O . HIS A 1 90 ? -12.544 1.747 15.465 1.00 88.19 90 HIS A O 1
ATOM 700 N N . ARG A 1 91 ? -11.585 3.466 14.368 1.00 85.94 91 ARG A N 1
ATOM 701 C CA . ARG A 1 91 ? -11.885 4.484 15.388 1.00 85.94 91 ARG A CA 1
ATOM 702 C C . ARG A 1 91 ? -13.386 4.750 15.529 1.00 85.94 91 ARG A C 1
ATOM 704 O O . ARG A 1 91 ? -13.877 4.881 16.642 1.00 85.94 91 ARG A O 1
ATOM 711 N N . ALA A 1 92 ? -14.117 4.822 14.416 1.00 85.38 92 ALA A N 1
ATOM 712 C CA . ALA A 1 92 ? -15.555 5.104 14.416 1.00 85.38 92 ALA A CA 1
ATOM 713 C C . ALA A 1 92 ? -16.396 3.981 15.053 1.00 85.38 92 ALA A C 1
ATOM 715 O O . ALA A 1 92 ? -17.467 4.250 15.590 1.00 85.38 92 ALA A O 1
ATOM 716 N N . HIS A 1 93 ? -15.922 2.731 15.003 1.00 76.12 93 HIS A N 1
ATOM 717 C CA . HIS A 1 93 ? -16.616 1.564 15.558 1.00 76.12 93 HIS A CA 1
ATOM 718 C C . HIS A 1 93 ? -16.170 1.168 16.978 1.00 76.12 93 HIS A C 1
ATOM 720 O O . HIS A 1 93 ? -16.619 0.140 17.480 1.00 76.12 93 HIS A O 1
ATOM 726 N N . GLY A 1 94 ? -15.360 1.990 17.655 1.00 62.75 94 GLY A N 1
ATOM 727 C CA . GLY A 1 94 ? -15.221 1.927 19.113 1.00 62.75 94 GLY A CA 1
ATOM 728 C C . GLY A 1 94 ? -14.297 0.844 19.676 1.00 62.75 94 GLY A C 1
ATOM 729 O O . GLY A 1 94 ? -14.538 0.375 20.786 1.00 62.75 94 GLY A O 1
ATOM 730 N N . ALA A 1 95 ? -13.230 0.459 18.974 1.00 58.84 95 ALA A N 1
ATOM 731 C CA . ALA A 1 95 ? -12.088 -0.113 19.691 1.00 58.84 95 ALA A CA 1
ATOM 732 C C . ALA A 1 95 ? -11.326 1.037 20.393 1.00 58.84 95 ALA A C 1
ATOM 734 O O . ALA A 1 95 ? -11.182 2.092 19.768 1.00 58.84 95 ALA A O 1
ATOM 735 N N . PRO A 1 96 ? -10.916 0.875 21.668 1.00 55.09 96 PRO A N 1
ATOM 736 C CA . PRO A 1 96 ? -10.217 1.909 22.439 1.00 55.09 96 PRO A CA 1
ATOM 737 C C . PRO A 1 96 ? -8.954 2.442 21.748 1.00 55.09 96 PRO A C 1
ATOM 739 O O . PRO A 1 96 ? -8.305 1.672 21.002 1.00 55.09 96 PRO A O 1
#

Sequence (96 aa):
MDSPLDLILPTLAAFTLPGIAAWYLARRHGLAVFWASLIAGALIMLYGWFTARPTLAPDVASRHTLVIYFVLLPAFMSMVFGAIVGAWQHRAHGAP

Organism: NCBI:txid376733